Protein AF-A0A957EIW1-F1 (afdb_monomer_lite)

Sequence (63 aa):
QEWPDLSGYQDPEIVYRVHKKQHAGLIVAAADAQRIEALIESYGQRFTHDFLAVAPPLDKAPT

Radius of gyration: 15.05 Å; chains: 1; bounding box: 42×19×33 Å

pLDDT: mean 94.23, std 5.31, range [73.75, 98.31]

Secondary structure (DSSP, 8-state):
--S---TT---TTEEEE--BTTB--EEE--S-HHHHHHHHHHHHHHHHHHH---PPPPSS---

Structure (mmCIF, N/CA/C/O backbone):
data_AF-A0A957EIW1-F1
#
_entry.id   AF-A0A957EIW1-F1
#
loop_
_atom_site.group_PDB
_atom_site.id
_atom_site.type_symbol
_atom_site.label_atom_id
_atom_site.label_alt_id
_atom_site.label_comp_id
_atom_site.label_asym_id
_atom_site.label_entity_id
_atom_site.label_seq_id
_atom_site.pdbx_PDB_ins_code
_atom_site.Cartn_x
_atom_site.Cartn_y
_atom_site.Cartn_z
_atom_site.occupancy
_atom_site.B_iso_or_equiv
_atom_site.auth_seq_id
_atom_site.auth_comp_id
_atom_site.auth_asym_id
_atom_site.auth_atom_id
_atom_site.pdbx_PDB_model_num
ATOM 1 N N . GLN A 1 1 ? 5.317 -3.236 -14.746 1.00 80.88 1 GLN A N 1
ATOM 2 C CA . GLN A 1 1 ? 4.135 -2.490 -15.242 1.00 80.88 1 GLN A CA 1
ATOM 3 C C . GLN A 1 1 ? 4.453 -0.992 -15.218 1.00 80.88 1 GLN A C 1
ATOM 5 O O . GLN A 1 1 ? 5.171 -0.582 -14.313 1.00 80.88 1 GLN A O 1
ATOM 10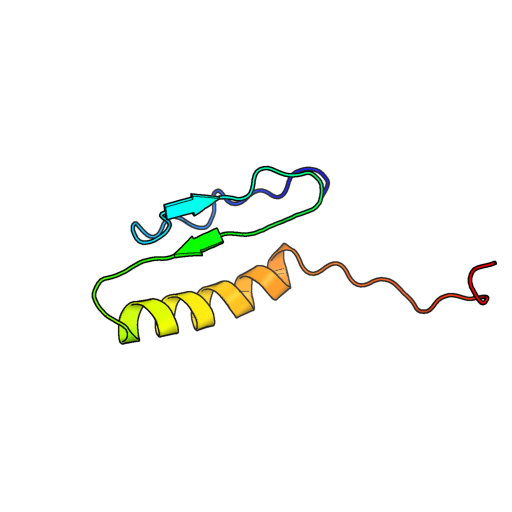 N N . GLU A 1 2 ? 3.989 -0.183 -16.187 1.00 90.25 2 GLU A N 1
ATOM 11 C CA . GLU A 1 2 ? 4.231 1.280 -16.161 1.00 90.25 2 GLU A CA 1
ATOM 12 C C . GLU A 1 2 ? 3.358 1.978 -15.113 1.00 90.25 2 GLU A C 1
ATOM 14 O O . GLU A 1 2 ? 3.877 2.758 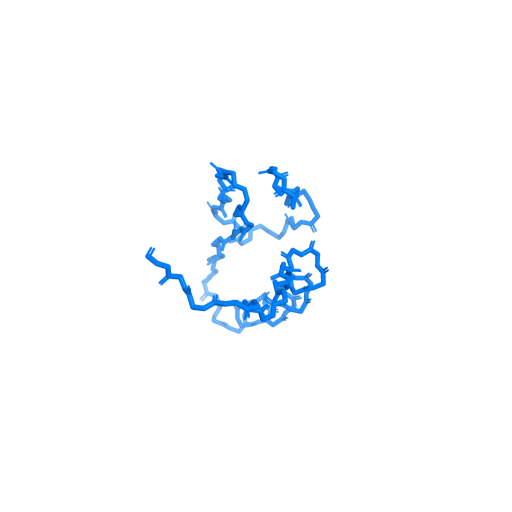-14.326 1.00 90.25 2 GLU A O 1
ATOM 19 N N . TRP A 1 3 ? 2.069 1.651 -15.047 1.00 94.88 3 TRP A N 1
ATOM 20 C CA . TRP A 1 3 ? 1.147 2.111 -14.008 1.00 94.88 3 TRP A CA 1
ATOM 21 C C . TRP A 1 3 ? 0.541 0.878 -13.340 1.00 94.88 3 TRP A C 1
ATOM 23 O O . TRP A 1 3 ? -0.311 0.238 -13.954 1.00 94.88 3 TRP A O 1
ATOM 33 N N . PRO A 1 4 ? 1.040 0.466 -12.161 1.00 95.50 4 PRO A N 1
ATOM 34 C CA . PRO A 1 4 ? 0.548 -0.742 -11.514 1.00 95.50 4 PRO A CA 1
ATOM 35 C C . PRO A 1 4 ? -0.936 -0.653 -11.163 1.00 95.50 4 PRO A C 1
ATOM 37 O O . PRO A 1 4 ? -1.385 0.351 -10.609 1.00 95.50 4 PRO A O 1
ATOM 40 N N . ASP A 1 5 ? -1.688 -1.705 -11.482 1.00 95.31 5 ASP A N 1
ATOM 41 C CA . ASP A 1 5 ? -3.110 -1.782 -11.158 1.00 95.31 5 ASP A CA 1
ATOM 42 C C . ASP A 1 5 ? -3.304 -2.321 -9.737 1.00 95.31 5 ASP A C 1
ATOM 44 O O . ASP A 1 5 ? -3.036 -3.484 -9.452 1.00 95.31 5 ASP A O 1
ATOM 48 N N . LEU A 1 6 ? -3.786 -1.461 -8.841 1.00 96.50 6 LEU A N 1
ATOM 49 C CA . LEU A 1 6 ? -4.052 -1.795 -7.441 1.00 96.50 6 LEU A CA 1
ATOM 50 C C . LEU A 1 6 ? -5.543 -2.074 -7.171 1.00 96.50 6 LEU A C 1
ATOM 52 O O . LEU A 1 6 ? -5.936 -2.191 -6.009 1.00 96.50 6 LEU A O 1
ATOM 56 N N . SER A 1 7 ? -6.394 -2.161 -8.200 1.00 95.12 7 SER A N 1
ATOM 57 C CA . SER A 1 7 ? -7.848 -2.349 -8.050 1.00 95.12 7 SER A CA 1
ATOM 58 C C . SER A 1 7 ? -8.229 -3.635 -7.301 1.00 95.12 7 SER A C 1
ATOM 60 O O . SER A 1 7 ? -9.252 -3.670 -6.621 1.00 95.12 7 SER A O 1
ATOM 62 N N . GLY A 1 8 ? -7.367 -4.658 -7.326 1.00 95.00 8 GLY A N 1
ATOM 63 C CA . GLY A 1 8 ? -7.542 -5.924 -6.602 1.00 95.00 8 GLY A CA 1
ATOM 64 C C . GLY A 1 8 ? -7.327 -5.869 -5.080 1.00 95.00 8 GLY A C 1
ATOM 65 O O . GLY A 1 8 ? -7.468 -6.898 -4.413 1.00 95.00 8 GLY A O 1
ATOM 66 N N . TYR A 1 9 ? -6.978 -4.709 -4.519 1.00 96.94 9 TYR A N 1
ATOM 67 C CA . TYR A 1 9 ? -6.816 -4.486 -3.078 1.00 96.94 9 TYR A CA 1
ATOM 68 C C . TYR A 1 9 ? -7.903 -3.522 -2.627 1.00 96.94 9 TYR A C 1
ATOM 70 O O . TYR A 1 9 ? -7.893 -2.370 -3.052 1.00 96.94 9 TYR A O 1
ATOM 78 N N . GLN A 1 10 ? -8.869 -3.981 -1.835 1.00 97.00 10 GLN A N 1
ATOM 79 C CA . GLN A 1 10 ? -10.111 -3.237 -1.569 1.00 97.00 10 GLN A CA 1
ATOM 80 C C . GLN A 1 10 ? -10.480 -3.172 -0.087 1.00 97.00 10 GLN A C 1
ATOM 82 O O . GLN A 1 10 ? -11.558 -2.688 0.250 1.00 97.00 10 GLN A O 1
ATOM 87 N N . ASP A 1 11 ? -9.602 -3.652 0.793 1.00 97.94 11 ASP A N 1
ATOM 88 C CA . ASP A 1 11 ? -9.844 -3.585 2.227 1.00 97.94 11 ASP A CA 1
ATOM 89 C C . ASP A 1 11 ? -10.016 -2.114 2.671 1.00 97.94 11 ASP A C 1
ATOM 91 O O . ASP A 1 11 ? -9.262 -1.239 2.220 1.00 97.94 11 ASP A O 1
ATOM 95 N N . PRO A 1 12 ? -11.019 -1.815 3.521 1.00 97.50 12 PRO A N 1
ATOM 96 C CA . PRO A 1 12 ? -11.332 -0.450 3.951 1.00 97.50 12 PRO A CA 1
ATOM 97 C C . PRO A 1 12 ? -10.193 0.204 4.741 1.00 97.50 12 PRO A C 1
ATOM 99 O O . PRO A 1 12 ? -10.141 1.426 4.853 1.00 97.50 12 PRO A O 1
ATOM 102 N N . GLU A 1 13 ? -9.267 -0.596 5.266 1.00 98.31 13 GLU A N 1
ATOM 103 C CA . GLU A 1 13 ? -8.057 -0.141 5.940 1.00 98.31 13 GLU A CA 1
ATOM 104 C C . GLU A 1 13 ? -7.050 0.528 4.990 1.00 98.31 13 GLU A C 1
ATOM 106 O O . GLU A 1 13 ? -6.114 1.167 5.463 1.00 98.31 13 GLU A O 1
ATOM 111 N N . ILE A 1 14 ? -7.201 0.412 3.665 1.00 98.12 14 ILE A N 1
ATOM 112 C CA . ILE A 1 14 ? -6.336 1.106 2.702 1.00 98.12 14 ILE A CA 1
ATOM 113 C C . ILE A 1 14 ? -6.655 2.602 2.711 1.00 98.12 14 ILE A C 1
ATOM 115 O O . ILE A 1 14 ? -7.650 3.054 2.145 1.00 98.12 14 ILE A O 1
ATOM 119 N N . VAL A 1 15 ? -5.746 3.390 3.277 1.00 98.19 15 VAL A N 1
ATOM 120 C CA . VAL A 1 15 ? -5.886 4.851 3.385 1.00 98.19 15 VAL A CA 1
ATOM 121 C C . VAL A 1 15 ? -5.133 5.612 2.296 1.00 98.19 15 VAL A C 1
ATOM 123 O O . VAL A 1 15 ? -5.377 6.799 2.088 1.00 98.19 15 VAL A O 1
ATOM 126 N N . TYR A 1 16 ? -4.218 4.953 1.581 1.00 98.00 16 TYR A N 1
ATOM 127 C CA . TYR A 1 16 ? -3.465 5.572 0.493 1.00 98.00 16 TYR A CA 1
ATOM 128 C C . TYR A 1 16 ? -3.032 4.560 -0.566 1.00 98.00 16 TYR A C 1
ATOM 130 O O . TYR A 1 16 ? -2.703 3.411 -0.260 1.00 98.00 16 TYR A O 1
ATOM 138 N N . ARG A 1 17 ? -2.985 5.028 -1.818 1.00 97.38 17 ARG A N 1
ATOM 139 C CA . ARG A 1 17 ? -2.507 4.288 -2.988 1.00 97.38 17 ARG A CA 1
ATOM 140 C C . ARG A 1 17 ? -1.455 5.117 -3.706 1.00 97.38 17 ARG A C 1
ATOM 142 O O . ARG A 1 17 ? -1.707 6.270 -4.056 1.00 97.38 17 ARG A O 1
ATOM 149 N N . VAL A 1 18 ? -0.288 4.526 -3.940 1.00 96.62 18 VAL A N 1
ATOM 150 C CA . VAL A 1 18 ? 0.774 5.180 -4.706 1.00 96.62 18 VAL A CA 1
ATOM 151 C C . VAL A 1 18 ? 0.307 5.365 -6.149 1.00 96.62 18 VAL A C 1
ATOM 153 O O . VAL A 1 18 ? -0.074 4.405 -6.811 1.00 96.62 18 VAL A O 1
ATOM 156 N N . HIS A 1 19 ? 0.386 6.596 -6.653 1.00 94.00 19 HIS A N 1
ATOM 157 C CA . HIS A 1 19 ? 0.150 6.912 -8.062 1.00 94.00 19 HIS A CA 1
ATOM 158 C C . HIS A 1 19 ? 1.443 7.440 -8.694 1.00 94.00 19 HIS A C 1
ATOM 160 O O . HIS A 1 19 ? 1.649 8.644 -8.852 1.00 94.00 19 HIS A O 1
ATOM 166 N N . LYS A 1 20 ? 2.363 6.518 -8.992 1.00 93.56 20 LYS A N 1
ATOM 167 C CA . LYS A 1 20 ? 3.681 6.812 -9.567 1.00 93.56 20 LYS A CA 1
ATOM 168 C C . LYS A 1 20 ? 4.074 5.716 -10.552 1.00 93.56 20 LYS A C 1
ATOM 170 O O . LYS A 1 20 ? 3.851 4.534 -10.292 1.00 93.56 20 LYS A O 1
ATOM 175 N N . LYS A 1 21 ? 4.711 6.110 -11.660 1.00 94.38 21 LYS A N 1
ATOM 176 C CA . LYS A 1 21 ? 5.197 5.165 -12.670 1.00 94.38 21 LYS A CA 1
ATOM 177 C C . LYS A 1 21 ? 6.080 4.093 -12.041 1.00 94.38 21 LYS A C 1
ATOM 179 O O . LYS A 1 21 ? 6.987 4.423 -11.281 1.00 94.38 21 LYS A O 1
ATOM 184 N N . GLN A 1 22 ? 5.829 2.834 -12.385 1.00 94.12 22 GLN A N 1
ATOM 185 C CA . GLN A 1 22 ? 6.593 1.651 -11.981 1.00 94.12 22 GLN A CA 1
ATOM 186 C C . GLN A 1 22 ? 6.634 1.402 -10.463 1.00 94.12 22 GLN A C 1
ATOM 188 O O . GLN A 1 22 ? 7.476 0.642 -10.000 1.00 94.12 22 GLN A O 1
ATOM 193 N N . HIS A 1 23 ? 5.748 2.027 -9.681 1.00 95.31 23 HIS A N 1
ATOM 194 C CA . HIS A 1 23 ? 5.682 1.836 -8.232 1.00 95.31 23 HIS A CA 1
ATOM 195 C C . HIS A 1 23 ? 4.300 1.321 -7.836 1.00 95.31 23 HIS A C 1
ATOM 197 O O . HIS A 1 23 ? 3.300 2.013 -8.018 1.00 95.31 23 HIS A O 1
ATOM 203 N N . ALA A 1 24 ? 4.259 0.113 -7.279 1.00 96.56 24 ALA A N 1
ATOM 204 C CA . ALA A 1 24 ? 3.086 -0.431 -6.610 1.00 96.56 24 ALA A CA 1
ATOM 205 C C . ALA A 1 24 ? 3.254 -0.201 -5.105 1.00 96.56 24 ALA A C 1
ATOM 207 O O . ALA A 1 24 ? 4.291 -0.550 -4.543 1.00 96.56 24 ALA A O 1
ATOM 208 N N . GLY A 1 25 ? 2.258 0.389 -4.444 1.00 96.56 25 GLY A N 1
ATOM 209 C CA . GLY A 1 25 ? 2.330 0.616 -3.004 1.00 96.56 25 GLY A CA 1
ATOM 210 C C . GLY A 1 25 ? 1.002 1.037 -2.393 1.00 96.56 25 GLY A C 1
ATOM 211 O O . GLY A 1 25 ? 0.224 1.771 -3.008 1.00 96.56 25 GLY A O 1
ATOM 212 N N . LEU A 1 26 ? 0.774 0.577 -1.165 1.00 97.88 26 LEU A N 1
ATOM 213 C CA . LEU A 1 26 ? -0.401 0.863 -0.348 1.00 97.88 26 LEU A CA 1
ATOM 214 C C . LEU A 1 26 ? 0.041 1.261 1.058 1.00 97.88 26 LEU A C 1
ATOM 216 O O . LEU A 1 26 ? 1.061 0.776 1.546 1.00 97.88 26 LEU A O 1
ATOM 220 N N . ILE A 1 27 ? -0.750 2.106 1.714 1.00 97.62 27 ILE A N 1
ATOM 221 C CA . ILE A 1 27 ? -0.667 2.309 3.165 1.00 97.62 27 ILE A CA 1
ATOM 222 C C . ILE A 1 27 ? -1.976 1.816 3.762 1.00 97.62 27 ILE A C 1
ATOM 224 O O . ILE A 1 27 ? -3.050 2.196 3.289 1.00 97.62 27 ILE A O 1
ATOM 228 N N . VAL A 1 28 ? -1.865 0.988 4.799 1.00 98.06 28 VAL A N 1
ATOM 229 C CA . VAL A 1 28 ? -3.002 0.496 5.577 1.00 98.06 28 VAL A CA 1
ATOM 230 C C . VAL A 1 28 ? -3.001 1.106 6.975 1.00 98.06 28 VAL A C 1
ATOM 232 O O . VAL A 1 28 ? -1.939 1.355 7.545 1.00 98.06 28 VAL A O 1
ATOM 235 N N . ALA A 1 29 ? -4.186 1.344 7.525 1.00 97.94 29 ALA A N 1
ATOM 236 C CA . ALA A 1 29 ? -4.377 1.809 8.889 1.00 97.94 29 ALA A CA 1
ATOM 237 C C . ALA A 1 29 ? -5.622 1.159 9.504 1.00 97.94 29 ALA A C 1
ATOM 239 O O . ALA A 1 29 ? -6.683 1.116 8.885 1.00 97.94 29 ALA A O 1
ATOM 240 N N . ALA A 1 30 ? -5.495 0.693 10.745 1.00 97.56 30 ALA A N 1
ATOM 241 C CA . ALA A 1 30 ? -6.595 0.181 11.554 1.00 97.56 30 ALA A CA 1
ATOM 242 C C . ALA A 1 30 ? -6.343 0.483 13.036 1.00 97.56 30 ALA A C 1
ATOM 244 O O . ALA A 1 30 ? -5.213 0.751 13.439 1.00 97.56 30 ALA A O 1
ATOM 245 N N . ALA A 1 31 ? -7.399 0.432 13.849 1.00 97.50 31 ALA A N 1
ATOM 246 C CA . ALA A 1 31 ? -7.274 0.545 15.303 1.00 97.50 31 ALA A CA 1
ATOM 247 C C . ALA A 1 31 ? -6.688 -0.728 15.944 1.00 97.50 31 ALA A C 1
ATOM 249 O O . ALA A 1 31 ? -6.086 -0.661 17.012 1.00 97.50 31 ALA A O 1
ATOM 250 N N . ASP A 1 32 ? -6.874 -1.876 15.292 1.00 98.00 32 ASP A N 1
ATOM 251 C CA . ASP A 1 32 ? -6.383 -3.175 15.739 1.00 98.00 32 ASP A CA 1
ATOM 252 C C . ASP A 1 32 ? -5.040 -3.500 15.070 1.00 98.00 32 ASP A C 1
ATOM 254 O O . ASP A 1 32 ? -4.947 -3.604 13.844 1.00 98.00 32 ASP A O 1
ATOM 258 N N . ALA A 1 33 ? -4.001 -3.688 15.885 1.00 97.75 33 ALA A N 1
ATOM 259 C CA . ALA A 1 33 ? -2.671 -4.060 15.417 1.00 97.75 33 ALA A CA 1
ATOM 260 C C . ALA A 1 33 ? -2.655 -5.437 14.731 1.00 97.75 33 ALA A C 1
ATOM 262 O O . ALA A 1 33 ? -2.000 -5.596 13.702 1.00 97.75 33 ALA A O 1
ATOM 263 N N . GLN A 1 34 ? -3.434 -6.404 15.226 1.00 98.25 34 GLN A N 1
ATOM 264 C CA . GLN A 1 34 ? -3.503 -7.743 14.640 1.00 98.25 34 GLN A CA 1
ATOM 265 C C . GLN A 1 34 ? -4.109 -7.700 13.231 1.00 98.25 34 GLN A C 1
ATOM 267 O O . GLN A 1 34 ? -3.692 -8.439 12.336 1.00 98.25 34 GLN A O 1
ATOM 272 N N . ARG A 1 35 ? -5.058 -6.785 12.996 1.00 97.88 35 ARG A N 1
ATOM 273 C CA . ARG A 1 35 ? -5.622 -6.548 11.663 1.00 97.88 35 ARG A CA 1
ATOM 274 C C . ARG A 1 35 ? -4.584 -5.980 10.696 1.00 97.88 35 ARG A C 1
ATOM 276 O O . ARG A 1 35 ? -4.549 -6.406 9.542 1.00 97.88 35 ARG A O 1
ATOM 283 N N . ILE A 1 36 ? -3.736 -5.057 11.151 1.00 98.12 36 ILE A N 1
ATOM 284 C CA . ILE A 1 36 ? -2.639 -4.512 10.337 1.00 98.12 36 ILE A CA 1
ATOM 285 C C . ILE A 1 36 ? -1.665 -5.628 9.949 1.00 98.12 36 ILE A C 1
ATOM 287 O O . ILE A 1 36 ? -1.331 -5.755 8.773 1.00 98.12 36 ILE A O 1
ATOM 291 N N . GLU A 1 37 ? -1.250 -6.458 10.907 1.00 98.19 37 GLU A N 1
ATOM 292 C CA . GLU A 1 37 ? -0.333 -7.577 10.655 1.00 98.19 37 GLU A CA 1
ATOM 293 C C . GLU A 1 37 ? -0.904 -8.564 9.629 1.00 98.19 37 GLU A C 1
ATOM 295 O O . GLU A 1 37 ? -0.227 -8.894 8.653 1.00 98.19 37 GLU A O 1
ATOM 300 N N . ALA A 1 38 ? -2.176 -8.949 9.774 1.00 98.12 38 ALA A N 1
ATOM 301 C CA . ALA A 1 38 ? -2.849 -9.839 8.829 1.00 98.12 38 ALA A CA 1
ATOM 302 C C . ALA A 1 38 ? -2.913 -9.257 7.403 1.00 98.12 38 ALA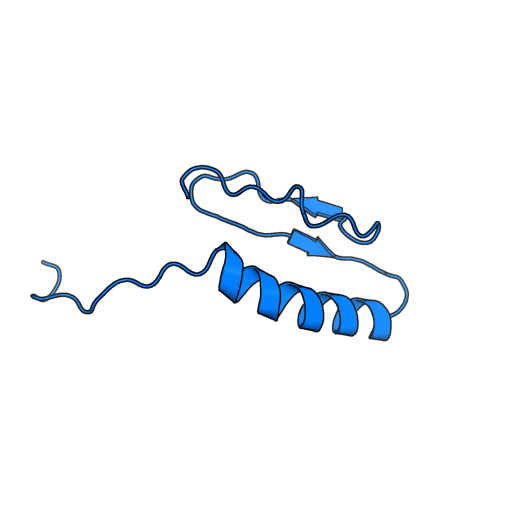 A C 1
ATOM 304 O O . ALA A 1 38 ? -2.731 -9.981 6.419 1.00 98.12 38 ALA A O 1
ATOM 305 N N . LEU A 1 39 ? -3.154 -7.946 7.272 1.00 98.12 39 LEU A N 1
ATOM 306 C CA . LEU A 1 39 ? -3.148 -7.263 5.975 1.00 98.12 39 LEU A CA 1
ATOM 307 C C . LEU A 1 39 ? -1.747 -7.231 5.362 1.00 98.12 39 LEU A C 1
ATOM 309 O O . LEU A 1 39 ? -1.609 -7.500 4.171 1.00 98.12 39 LEU A O 1
ATOM 313 N N . ILE A 1 40 ? -0.713 -6.943 6.157 1.00 97.31 40 ILE A N 1
ATOM 314 C CA . ILE A 1 40 ? 0.680 -6.931 5.692 1.00 97.31 40 ILE A CA 1
ATOM 315 C C . ILE A 1 40 ? 1.097 -8.320 5.201 1.00 97.31 40 ILE A C 1
ATOM 317 O O . ILE A 1 40 ? 1.669 -8.426 4.117 1.00 97.31 40 ILE A O 1
ATOM 321 N N . GLU A 1 41 ? 0.790 -9.381 5.949 1.00 97.50 41 GLU A N 1
ATOM 322 C CA . GLU A 1 41 ? 1.124 -10.754 5.560 1.00 97.50 41 GLU A CA 1
ATOM 323 C C . GLU A 1 41 ? 0.406 -11.159 4.264 1.00 97.50 41 GLU A C 1
ATOM 325 O O . GLU A 1 41 ? 1.044 -11.588 3.297 1.00 97.50 41 GLU A O 1
ATOM 330 N N . SER A 1 42 ? -0.915 -10.956 4.210 1.00 96.44 42 SER A N 1
ATOM 331 C CA . SER A 1 42 ? -1.733 -11.307 3.046 1.00 96.44 42 SER A CA 1
ATOM 332 C C . SER A 1 42 ? -1.321 -10.528 1.797 1.00 96.44 42 SER A C 1
ATOM 334 O O . SER A 1 42 ? -1.133 -11.102 0.718 1.00 96.44 42 SER A O 1
ATOM 336 N N . TYR A 1 43 ? -1.170 -9.209 1.924 1.00 97.25 43 TYR A N 1
ATOM 337 C CA . TYR A 1 43 ? -0.845 -8.361 0.788 1.00 97.25 43 TYR A CA 1
ATOM 338 C C . TYR A 1 43 ? 0.606 -8.510 0.373 1.00 97.25 43 TYR A C 1
ATOM 340 O O . TYR A 1 43 ? 0.858 -8.478 -0.823 1.00 97.25 43 TYR A O 1
ATOM 348 N N . GLY A 1 44 ? 1.541 -8.727 1.300 1.00 95.94 44 GLY A N 1
ATOM 349 C CA . GLY A 1 44 ? 2.955 -8.924 0.987 1.00 95.94 44 GLY A CA 1
ATOM 350 C C . GLY A 1 44 ? 3.170 -10.057 -0.014 1.00 95.94 44 GLY A C 1
ATOM 351 O O . GLY A 1 44 ? 3.782 -9.842 -1.060 1.00 95.94 44 GLY A O 1
ATOM 352 N N . GLN A 1 45 ? 2.577 -11.228 0.245 1.00 95.62 45 GLN A N 1
ATOM 353 C CA . GLN A 1 45 ? 2.668 -12.380 -0.662 1.00 95.62 45 GLN A CA 1
ATOM 354 C C . GLN A 1 45 ? 2.083 -12.073 -2.049 1.00 95.62 45 GLN A C 1
ATOM 356 O O . GLN A 1 45 ? 2.697 -12.371 -3.075 1.00 95.62 45 GLN A O 1
ATOM 361 N N . ARG A 1 46 ? 0.915 -11.420 -2.093 1.00 96.94 46 ARG A N 1
ATOM 362 C CA . ARG A 1 46 ? 0.268 -11.031 -3.356 1.00 96.94 46 ARG A CA 1
ATOM 363 C C . ARG A 1 46 ? 1.074 -9.979 -4.113 1.00 96.94 46 ARG A C 1
ATOM 365 O O . ARG A 1 46 ? 1.283 -10.122 -5.305 1.00 96.94 46 ARG A O 1
ATOM 372 N N . PHE A 1 47 ? 1.594 -8.967 -3.424 1.00 96.44 47 PHE A N 1
ATOM 373 C CA . PHE A 1 47 ? 2.434 -7.923 -4.011 1.00 96.44 47 PHE A CA 1
ATOM 374 C C . PHE A 1 47 ? 3.687 -8.500 -4.663 1.00 96.44 47 PHE A C 1
ATOM 376 O O . PHE A 1 47 ? 4.087 -8.047 -5.736 1.00 96.44 47 PHE A O 1
ATOM 383 N N . THR A 1 48 ? 4.301 -9.502 -4.028 1.00 94.31 48 THR A N 1
ATOM 384 C CA . THR A 1 48 ? 5.423 -10.229 -4.621 1.00 94.31 48 THR A CA 1
ATOM 385 C C . THR A 1 48 ? 5.013 -10.911 -5.922 1.00 94.31 48 THR A C 1
ATOM 387 O O . THR A 1 48 ? 5.728 -10.799 -6.910 1.00 94.31 48 THR A O 1
ATOM 390 N N . HIS A 1 49 ? 3.862 -11.579 -5.958 1.00 94.50 49 HIS A N 1
ATOM 391 C CA . HIS A 1 49 ? 3.384 -12.225 -7.179 1.00 94.50 49 HIS A CA 1
ATOM 392 C C . HIS A 1 49 ? 3.031 -11.217 -8.286 1.00 94.50 49 HIS A C 1
ATOM 394 O O . HIS A 1 49 ? 3.424 -11.395 -9.436 1.00 94.50 49 HIS A O 1
ATOM 400 N N . ASP A 1 50 ? 2.325 -10.147 -7.926 1.00 95.25 50 ASP A N 1
ATOM 401 C CA . ASP A 1 50 ? 1.691 -9.236 -8.879 1.00 95.25 50 ASP A CA 1
ATOM 402 C C . ASP A 1 50 ? 2.663 -8.175 -9.429 1.00 95.25 50 ASP A C 1
ATOM 404 O O . ASP A 1 50 ? 2.541 -7.749 -10.583 1.00 95.25 50 ASP A O 1
ATOM 408 N N . PHE A 1 51 ? 3.639 -7.732 -8.622 1.00 94.81 51 PHE A N 1
ATOM 409 C CA . PHE A 1 51 ? 4.449 -6.546 -8.932 1.00 94.81 51 PHE A CA 1
ATOM 410 C C . PHE A 1 51 ? 5.962 -6.718 -8.798 1.00 94.81 51 PHE A C 1
ATOM 412 O O . PHE A 1 51 ? 6.686 -5.787 -9.165 1.00 94.81 51 PHE A O 1
ATOM 419 N N . LEU A 1 52 ? 6.471 -7.850 -8.292 1.00 93.44 52 LEU A N 1
ATOM 420 C CA . LEU A 1 52 ? 7.917 -8.031 -8.162 1.00 93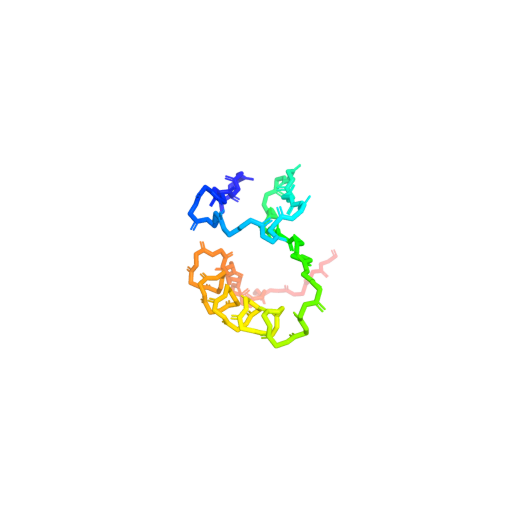.44 52 LEU A CA 1
ATOM 421 C C . LEU A 1 52 ? 8.577 -8.013 -9.546 1.00 93.44 52 LEU A C 1
ATOM 423 O O . LEU A 1 52 ? 8.397 -8.912 -10.365 1.00 93.44 52 LEU A O 1
ATOM 427 N N . ALA A 1 53 ? 9.394 -6.991 -9.785 1.00 91.00 53 ALA A N 1
ATOM 428 C CA . ALA A 1 53 ? 10.266 -6.929 -10.944 1.00 91.00 53 ALA A CA 1
ATOM 429 C C . ALA A 1 53 ? 11.646 -7.474 -10.563 1.00 91.00 53 ALA A C 1
ATOM 431 O O . ALA A 1 53 ? 12.301 -6.943 -9.667 1.00 91.00 53 ALA A O 1
ATOM 432 N N . VAL A 1 54 ? 12.094 -8.516 -11.262 1.00 88.94 54 VAL A N 1
ATOM 433 C CA . VAL A 1 54 ? 13.437 -9.084 -11.101 1.00 88.94 54 VAL A CA 1
ATOM 434 C C . VAL A 1 54 ? 14.288 -8.649 -12.285 1.00 88.94 54 VAL A C 1
ATOM 436 O O . VAL A 1 54 ? 13.943 -8.918 -13.435 1.00 88.94 54 VAL A O 1
ATOM 439 N N . ALA A 1 55 ? 15.397 -7.969 -12.003 1.00 87.19 55 ALA A N 1
ATOM 440 C CA . ALA A 1 55 ? 16.406 -7.655 -13.005 1.00 87.19 55 ALA A CA 1
ATOM 441 C C . ALA A 1 55 ? 17.519 -8.717 -12.969 1.00 87.19 55 ALA A C 1
ATOM 443 O O . ALA A 1 55 ? 17.922 -9.127 -11.875 1.00 87.19 55 ALA A O 1
ATOM 444 N N . PRO A 1 56 ? 18.025 -9.167 -14.131 1.00 87.31 56 PRO A N 1
ATOM 445 C CA . PRO A 1 56 ? 19.194 -10.031 -14.170 1.00 87.31 56 PRO A CA 1
ATOM 446 C C . PRO A 1 56 ? 20.439 -9.289 -13.649 1.00 87.31 56 PRO A C 1
ATOM 448 O O . PRO A 1 56 ? 20.462 -8.052 -13.627 1.00 87.31 56 PRO A O 1
ATOM 451 N N . 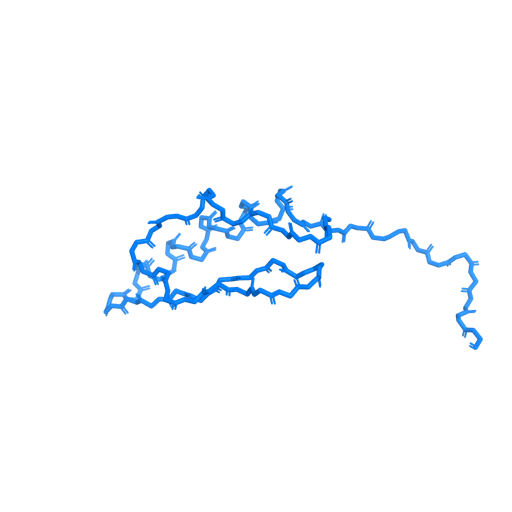PRO A 1 57 ? 21.488 -10.027 -13.248 1.00 88.38 57 PRO A N 1
ATOM 452 C CA . PRO A 1 57 ? 22.781 -9.436 -12.931 1.00 88.38 57 PRO A CA 1
ATOM 453 C C . PRO A 1 57 ? 23.293 -8.570 -14.088 1.00 88.38 57 PRO A C 1
ATOM 455 O O . PRO A 1 57 ? 23.063 -8.883 -15.254 1.00 88.38 57 PRO A O 1
ATOM 458 N N . LEU A 1 58 ? 24.009 -7.492 -13.768 1.00 88.19 58 LEU A N 1
ATOM 459 C CA . LEU A 1 58 ? 24.648 -6.662 -14.786 1.00 88.19 58 LEU A CA 1
ATOM 460 C C . LEU A 1 58 ? 25.816 -7.427 -15.424 1.00 88.19 58 LEU A C 1
ATOM 462 O O . LEU A 1 58 ? 26.703 -7.896 -14.714 1.00 88.19 58 LEU A O 1
ATOM 466 N N . ASP A 1 59 ? 25.853 -7.488 -16.758 1.00 86.75 59 ASP A N 1
ATOM 467 C CA . ASP A 1 59 ? 26.944 -8.140 -17.503 1.00 86.75 59 ASP A CA 1
ATOM 468 C C . ASP A 1 59 ? 28.293 -7.418 -17.347 1.00 86.75 59 ASP A C 1
ATOM 470 O O . ASP A 1 59 ? 29.360 -8.013 -17.507 1.00 86.75 59 ASP A O 1
ATOM 474 N N . LYS A 1 60 ? 28.263 -6.110 -17.070 1.00 86.25 60 LYS A N 1
ATOM 475 C CA . LYS A 1 60 ? 29.442 -5.259 -16.869 1.00 86.25 60 LYS A CA 1
ATOM 476 C C . LYS A 1 60 ? 29.165 -4.241 -15.768 1.00 86.25 60 LYS A C 1
ATOM 478 O O . LYS A 1 60 ? 28.022 -3.831 -15.576 1.00 86.25 60 LYS A O 1
ATOM 483 N N . ALA A 1 61 ? 30.217 -3.822 -15.064 1.00 79.62 61 ALA A N 1
ATOM 484 C CA . ALA A 1 61 ? 30.111 -2.776 -14.052 1.00 79.62 61 ALA A CA 1
ATOM 485 C C . ALA A 1 61 ? 29.569 -1.472 -14.677 1.00 79.62 61 ALA A C 1
ATOM 487 O O . ALA A 1 61 ? 29.990 -1.129 -15.788 1.00 79.62 61 ALA A O 1
ATOM 488 N N . PRO A 1 62 ? 28.650 -0.756 -14.001 1.00 78.75 62 PRO A N 1
ATOM 489 C CA . PRO A 1 62 ?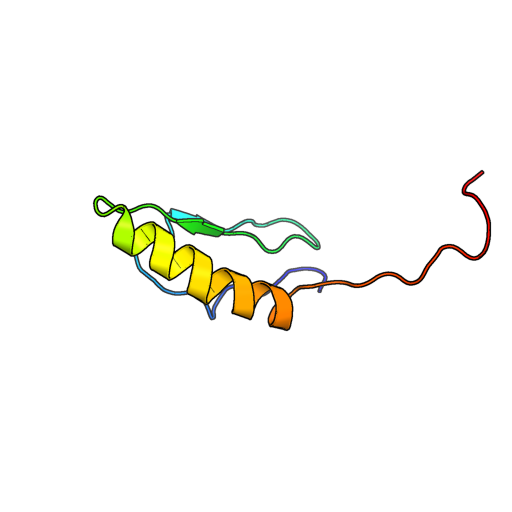 28.174 0.534 -14.482 1.00 78.75 62 PRO A CA 1
ATOM 490 C C . PRO A 1 62 ? 29.346 1.525 -14.508 1.00 78.75 62 PRO A C 1
ATOM 492 O O . PRO A 1 62 ? 30.059 1.664 -13.515 1.00 78.75 62 PRO A O 1
ATOM 495 N N . THR A 1 63 ? 29.567 2.146 -15.667 1.00 73.75 63 THR A N 1
ATOM 496 C CA . THR A 1 63 ? 30.542 3.230 -15.883 1.00 73.75 63 THR A CA 1
ATOM 497 C C . THR A 1 63 ? 30.034 4.560 -15.370 1.00 73.75 63 THR A C 1
ATOM 499 O O . THR A 1 63 ? 28.829 4.822 -15.596 1.00 73.75 63 THR A O 1
#

Foldseek 3Di:
DQFADPVVPDPPQFPDFDGHTLDGDTDGDDPDPVVVVVCCVVVVVVCCVRRDDDDDDDPDDDD